Protein AF-A0A4R1I3M3-F1 (afdb_monomer)

Foldseek 3Di:
DVVLVVVLVVVLVVLLVVLCCQLVVQCVVPNPVDPSSVVSVVVSVVVSVVSNVVSVVVSVVVCVCPDPVND

Nearest PDB structures (foldseek):
  3fav-assembly2_D  TM=4.464E-01  e=9.796E+00  Mycobacterium tuberculosis H37Rv

Structure (mmCIF, N/CA/C/O backbone):
data_AF-A0A4R1I3M3-F1
#
_entry.id   AF-A0A4R1I3M3-F1
#
loop_
_atom_site.group_PDB
_atom_site.id
_atom_site.type_symbol
_atom_site.label_atom_id
_atom_site.label_alt_id
_atom_site.label_comp_id
_atom_site.label_asym_id
_atom_site.label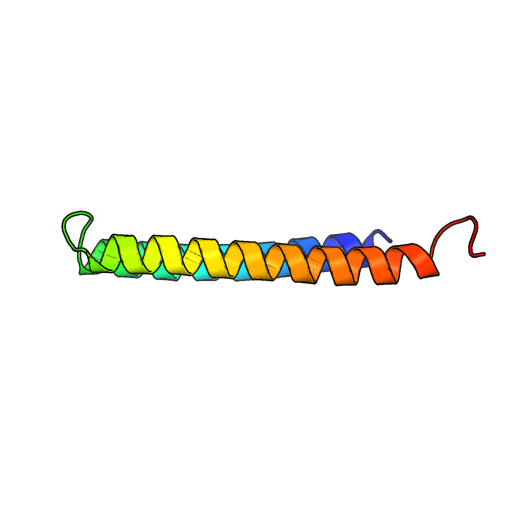_entity_id
_atom_site.label_seq_id
_atom_site.pdbx_PDB_ins_code
_atom_site.Cartn_x
_atom_site.Cartn_y
_atom_site.Cartn_z
_atom_site.occupancy
_atom_site.B_iso_or_equiv
_atom_site.auth_seq_id
_atom_site.auth_comp_id
_atom_site.auth_asym_id
_atom_site.auth_atom_id
_atom_site.pdbx_PDB_model_num
ATOM 1 N N . MET A 1 1 ? 8.134 3.811 -22.041 1.00 62.72 1 MET A N 1
ATOM 2 C CA . MET A 1 1 ? 8.638 4.047 -20.657 1.00 62.72 1 MET A CA 1
ATOM 3 C C . MET A 1 1 ? 7.858 5.077 -19.822 1.00 62.72 1 MET A C 1
ATOM 5 O O . MET A 1 1 ? 7.218 4.657 -18.867 1.00 62.72 1 MET A O 1
ATOM 9 N N . ILE A 1 2 ? 7.875 6.391 -20.121 1.00 70.88 2 ILE A N 1
ATOM 10 C CA . ILE A 1 2 ? 7.198 7.422 -19.279 1.00 70.88 2 ILE A CA 1
ATOM 11 C C . ILE A 1 2 ? 5.687 7.168 -19.133 1.00 70.88 2 ILE A C 1
ATOM 13 O O . ILE A 1 2 ? 5.145 7.299 -18.038 1.00 70.88 2 ILE A O 1
ATOM 17 N N . SER A 1 3 ? 5.025 6.739 -20.213 1.00 81.94 3 SER A N 1
ATOM 18 C CA . SER A 1 3 ? 3.593 6.406 -20.198 1.00 81.94 3 SER A CA 1
ATOM 19 C C . SER A 1 3 ? 3.283 5.208 -19.284 1.00 81.94 3 SER A C 1
ATOM 21 O O . SER A 1 3 ? 2.400 5.296 -18.434 1.00 81.94 3 SER A O 1
ATOM 23 N N . THR A 1 4 ? 4.078 4.132 -19.364 1.00 82.50 4 THR A N 1
ATOM 24 C CA . THR A 1 4 ? 3.974 2.954 -18.483 1.00 82.50 4 THR A CA 1
ATOM 25 C C . THR A 1 4 ? 4.184 3.311 -17.017 1.00 82.50 4 THR A C 1
ATOM 27 O O . THR A 1 4 ? 3.359 2.959 -16.179 1.00 82.50 4 THR A O 1
ATOM 30 N N . THR A 1 5 ?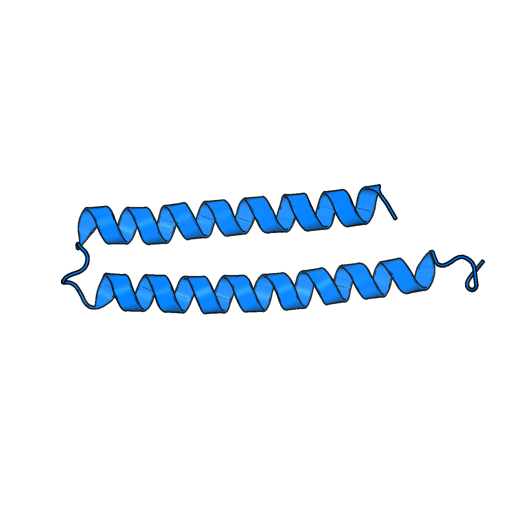 5.257 4.036 -16.688 1.00 86.06 5 THR A N 1
ATOM 31 C CA . THR A 1 5 ? 5.526 4.452 -15.303 1.00 86.06 5 THR A CA 1
ATOM 32 C C . THR A 1 5 ? 4.398 5.337 -14.767 1.00 86.06 5 THR A C 1
ATOM 34 O O . THR A 1 5 ? 3.951 5.147 -13.637 1.00 86.06 5 THR A O 1
ATOM 37 N N . GLY A 1 6 ? 3.878 6.258 -15.585 1.00 89.19 6 GLY A N 1
ATOM 38 C CA . GLY A 1 6 ? 2.735 7.095 -15.221 1.00 89.19 6 GLY A CA 1
ATOM 39 C C . GLY A 1 6 ? 1.454 6.293 -14.979 1.00 89.19 6 GLY A C 1
ATOM 40 O O . GLY A 1 6 ? 0.725 6.574 -14.027 1.00 89.19 6 GLY A O 1
ATOM 41 N N . TRP A 1 7 ? 1.188 5.271 -15.796 1.00 90.56 7 TRP A N 1
ATOM 42 C CA . TRP A 1 7 ? 0.058 4.363 -15.596 1.00 90.56 7 TRP A CA 1
ATOM 43 C C . TRP A 1 7 ? 0.202 3.551 -14.305 1.00 90.56 7 TRP A C 1
ATOM 45 O O . TRP A 1 7 ? -0.732 3.535 -13.505 1.00 90.56 7 TRP A O 1
ATOM 55 N N . VAL A 1 8 ? 1.377 2.963 -14.058 1.00 91.94 8 VAL A N 1
ATOM 56 C CA . VAL A 1 8 ? 1.665 2.197 -12.835 1.00 91.94 8 VAL A CA 1
ATOM 57 C C . VAL A 1 8 ? 1.437 3.050 -11.588 1.00 91.94 8 VAL A C 1
ATOM 59 O O . VAL A 1 8 ? 0.706 2.636 -10.690 1.00 91.94 8 VAL A O 1
ATOM 62 N N . LEU A 1 9 ? 1.993 4.266 -11.557 1.00 92.56 9 LEU A N 1
ATOM 63 C CA . LEU A 1 9 ? 1.830 5.190 -10.432 1.00 92.56 9 LEU A CA 1
ATOM 64 C C . LEU A 1 9 ? 0.372 5.612 -10.233 1.00 92.56 9 LEU A C 1
ATOM 66 O O . LEU A 1 9 ? -0.107 5.671 -9.102 1.00 92.56 9 LEU A O 1
ATOM 70 N N . ARG A 1 10 ? -0.356 5.885 -11.321 1.00 94.44 10 ARG A N 1
ATOM 71 C CA . ARG A 1 10 ? -1.774 6.258 -11.251 1.00 94.44 10 ARG A CA 1
ATOM 72 C C . ARG A 1 10 ? -2.634 5.108 -10.729 1.00 94.44 10 ARG A C 1
ATOM 74 O O . ARG A 1 10 ? -3.550 5.352 -9.947 1.00 94.44 10 ARG A O 1
ATOM 81 N N . THR A 1 11 ? -2.375 3.883 -11.177 1.00 93.94 11 THR A N 1
ATOM 82 C CA . THR A 1 11 ? -3.097 2.691 -10.720 1.00 93.94 11 THR A CA 1
ATOM 83 C C . THR A 1 11 ? -2.811 2.432 -9.249 1.00 93.94 11 THR A C 1
ATOM 85 O O . THR A 1 11 ? -3.758 2.295 -8.480 1.00 93.94 11 THR A O 1
ATOM 88 N N . TRP A 1 12 ? -1.536 2.461 -8.851 1.00 94.88 12 TRP A N 1
ATOM 89 C CA . TRP A 1 12 ? -1.125 2.356 -7.452 1.00 94.88 12 TRP A CA 1
ATOM 90 C C . TRP A 1 12 ? -1.880 3.360 -6.574 1.00 94.88 12 TRP A C 1
ATOM 92 O O . TRP A 1 12 ? -2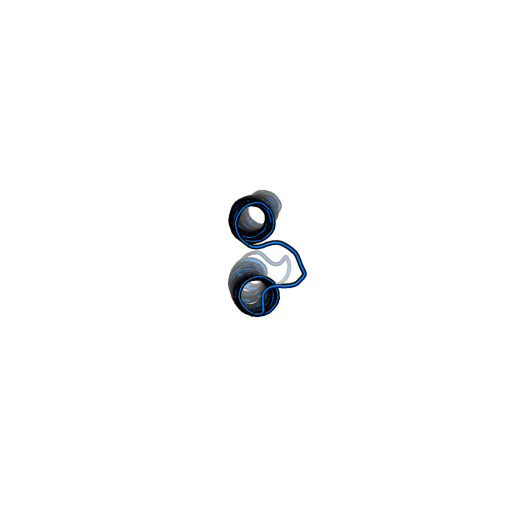.652 2.954 -5.710 1.00 94.88 12 TRP A O 1
ATOM 102 N N . LEU A 1 13 ? -1.785 4.655 -6.895 1.00 96.12 13 LEU A N 1
ATOM 103 C CA . LEU A 1 13 ? -2.398 5.721 -6.103 1.00 96.12 13 LEU A CA 1
ATOM 104 C C . LEU A 1 13 ? -3.917 5.557 -5.937 1.00 96.12 13 LEU A C 1
ATOM 106 O O . LEU A 1 13 ? -4.447 5.805 -4.855 1.00 96.12 13 LEU A O 1
ATOM 110 N N . LYS A 1 14 ? -4.631 5.126 -6.987 1.00 97.12 14 LYS A N 1
ATOM 111 C CA . LYS A 1 14 ? -6.082 4.880 -6.917 1.00 97.12 14 LYS A CA 1
ATOM 112 C C . LYS A 1 14 ? -6.431 3.799 -5.897 1.00 97.12 14 LYS A C 1
ATOM 114 O O . LYS A 1 14 ? -7.365 3.981 -5.119 1.00 97.12 14 LYS A O 1
ATOM 119 N N . PHE A 1 15 ? -5.702 2.686 -5.905 1.00 95.81 15 PHE A N 1
ATOM 120 C CA . PHE A 1 15 ? -5.946 1.593 -4.967 1.00 95.81 15 PHE A CA 1
ATOM 121 C C . PHE A 1 15 ? -5.536 1.968 -3.546 1.00 95.81 15 PHE A C 1
ATOM 123 O O . PHE A 1 15 ? -6.318 1.732 -2.627 1.00 95.81 15 PHE A O 1
ATOM 130 N N . THR A 1 16 ? -4.398 2.641 -3.366 1.00 95.12 16 THR A N 1
ATOM 131 C CA . THR A 1 16 ? -3.984 3.152 -2.054 1.00 95.12 16 THR A CA 1
ATOM 132 C C . THR A 1 16 ? -5.047 4.090 -1.476 1.00 95.12 16 THR A C 1
ATOM 134 O O . THR A 1 16 ? -5.431 3.949 -0.318 1.00 95.12 16 THR A O 1
ATOM 137 N N . MET A 1 17 ? -5.600 5.004 -2.284 1.00 97.56 17 MET A N 1
ATOM 138 C CA . MET A 1 17 ? -6.694 5.884 -1.854 1.00 97.56 17 MET A CA 1
ATOM 139 C C . MET A 1 17 ? -7.948 5.103 -1.444 1.00 97.56 17 MET A C 1
ATOM 141 O O . MET A 1 17 ? -8.542 5.410 -0.412 1.00 97.56 17 MET A O 1
ATOM 145 N N . LEU A 1 18 ? -8.343 4.081 -2.208 1.00 96.81 18 LEU A N 1
ATOM 146 C CA . LEU A 1 18 ? -9.478 3.225 -1.849 1.00 96.81 18 LEU A CA 1
ATOM 147 C C . LEU A 1 18 ? -9.244 2.495 -0.521 1.00 96.81 18 LEU A C 1
ATOM 149 O O . LEU A 1 18 ? -10.139 2.457 0.320 1.00 96.81 18 LEU A O 1
ATOM 153 N N . LEU A 1 19 ? -8.042 1.962 -0.301 1.00 94.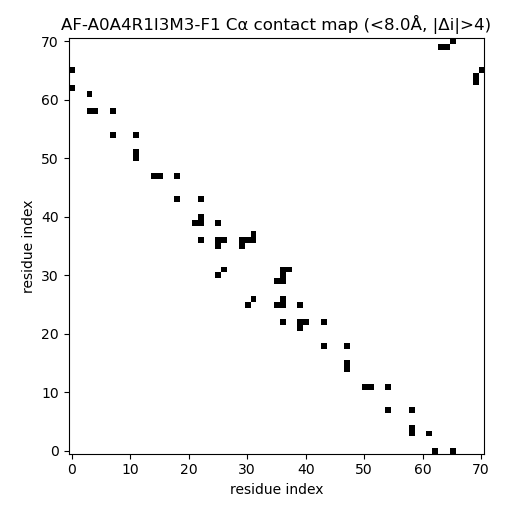94 19 LEU A N 1
ATOM 154 C CA . LEU A 1 19 ? -7.688 1.293 0.951 1.00 94.94 19 LEU A CA 1
ATOM 155 C C . LEU A 1 19 ? -7.697 2.260 2.138 1.00 94.94 19 LEU A C 1
ATOM 157 O O . LEU A 1 19 ? -8.225 1.915 3.194 1.00 94.94 19 LEU A O 1
ATOM 161 N N . VAL A 1 20 ? -7.193 3.484 1.957 1.00 96.19 20 VAL A N 1
ATOM 162 C CA . VAL A 1 20 ? -7.263 4.543 2.975 1.00 96.19 20 VAL A CA 1
ATOM 163 C C . VAL A 1 20 ? -8.714 4.865 3.332 1.00 96.19 20 VAL A C 1
ATOM 165 O O . VAL A 1 20 ? -9.030 4.978 4.514 1.00 96.19 20 VAL A O 1
ATOM 168 N N . LEU A 1 21 ? -9.610 4.964 2.345 1.00 97.12 21 LEU A N 1
ATOM 169 C CA . LEU A 1 21 ? -11.034 5.204 2.595 1.00 97.12 21 LEU A CA 1
ATOM 170 C C . LEU A 1 21 ? -11.689 4.051 3.361 1.00 97.12 21 LEU A C 1
ATOM 172 O O . LEU A 1 21 ? -12.473 4.301 4.273 1.00 97.12 21 LEU A O 1
ATOM 176 N N . VAL A 1 22 ? -11.353 2.802 3.034 1.00 94.31 22 VAL A N 1
ATOM 177 C CA . VAL A 1 22 ? -11.875 1.627 3.748 1.00 94.31 22 VAL A CA 1
ATOM 178 C C . VAL A 1 22 ? -11.384 1.610 5.194 1.00 94.31 22 VAL A C 1
ATOM 180 O O . VAL A 1 22 ? -12.198 1.519 6.110 1.00 94.31 22 VAL A O 1
ATOM 183 N N . VAL A 1 23 ? -10.075 1.745 5.422 1.00 95.62 23 VAL A N 1
ATOM 184 C CA . VAL A 1 23 ? -9.500 1.744 6.777 1.00 95.62 23 VAL A CA 1
ATOM 185 C C . VAL A 1 23 ? -10.020 2.929 7.590 1.00 95.62 23 VAL A C 1
ATOM 187 O O . VAL A 1 23 ? -10.417 2.752 8.740 1.00 95.62 23 VAL A O 1
ATOM 190 N N . GLY A 1 24 ? -10.084 4.120 6.991 1.00 93.94 24 GLY A N 1
ATOM 191 C CA . GLY A 1 24 ? -10.645 5.315 7.618 1.00 93.94 24 GLY A CA 1
ATOM 192 C C . GLY A 1 24 ? -12.131 5.162 7.949 1.00 93.94 24 GLY A C 1
ATOM 193 O O . GLY A 1 24 ? -12.551 5.525 9.043 1.00 93.94 24 GLY A O 1
ATOM 194 N N . GLY A 1 25 ? -12.921 4.561 7.056 1.00 94.81 25 GLY A N 1
ATOM 195 C CA . GLY A 1 25 ? -14.335 4.267 7.294 1.00 94.81 25 GLY A CA 1
ATOM 196 C C . GLY A 1 25 ? -14.546 3.272 8.437 1.00 94.81 25 GLY A C 1
ATOM 197 O O . GLY A 1 25 ? -15.367 3.514 9.321 1.00 94.81 25 GLY A O 1
ATOM 198 N N . VAL A 1 26 ? -13.760 2.190 8.475 1.00 94.06 26 VAL A N 1
ATOM 199 C CA . VAL A 1 26 ? -13.784 1.212 9.579 1.00 94.06 26 VAL A CA 1
ATOM 200 C C . VAL A 1 26 ? -13.374 1.874 10.893 1.00 94.06 26 VAL A C 1
ATOM 202 O O . VAL A 1 26 ? -14.000 1.633 11.925 1.00 94.06 26 VAL A O 1
ATOM 205 N N . TRP A 1 27 ? -12.358 2.737 10.861 1.00 93.94 27 TRP A N 1
ATOM 206 C CA . TRP A 1 27 ? -11.919 3.487 12.031 1.00 93.94 27 TRP A CA 1
ATOM 207 C C . TRP A 1 27 ? -13.004 4.429 12.562 1.00 93.94 27 TRP A C 1
ATOM 209 O O . TRP A 1 27 ? -13.263 4.424 13.762 1.00 93.94 27 TRP A O 1
ATOM 219 N N . LEU A 1 28 ? -13.677 5.189 11.693 1.00 93.88 28 LEU A N 1
ATOM 220 C CA . LEU A 1 28 ? -14.764 6.086 12.098 1.00 93.88 28 L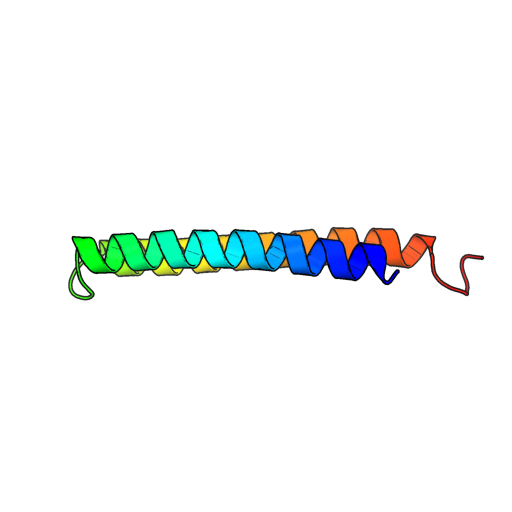EU A CA 1
ATOM 221 C C . LEU A 1 28 ? -15.954 5.329 12.704 1.00 93.88 28 LEU A C 1
ATOM 223 O O . LEU A 1 28 ? -16.607 5.850 13.603 1.00 93.88 28 LEU A O 1
ATOM 227 N N . TRP A 1 29 ? -16.232 4.112 12.228 1.00 92.62 29 TRP A N 1
ATOM 228 C CA . TRP A 1 29 ? -17.380 3.328 12.686 1.00 92.62 29 TRP A CA 1
ATOM 229 C C . TRP A 1 29 ? -17.117 2.554 13.984 1.00 92.62 29 TRP A C 1
ATOM 231 O O . TRP A 1 29 ? -17.983 2.485 14.853 1.00 92.62 29 TRP A O 1
ATOM 241 N N . PHE A 1 30 ? -15.933 1.951 14.120 1.00 88.19 30 PHE A N 1
ATOM 242 C CA . PHE A 1 30 ? -15.616 1.042 15.228 1.00 88.19 30 PHE A CA 1
ATOM 243 C C . PHE A 1 30 ? -14.578 1.592 16.220 1.00 88.19 30 PHE A C 1
ATOM 245 O O . PHE A 1 30 ? -14.449 1.057 17.322 1.00 88.19 30 PHE A O 1
ATOM 252 N N . GLY A 1 31 ? -13.833 2.636 15.852 1.00 85.25 31 GLY A N 1
ATOM 253 C CA . GLY A 1 31 ? -12.730 3.192 16.639 1.00 85.25 31 GLY A CA 1
ATOM 254 C C . GLY A 1 31 ? -11.481 2.300 16.689 1.00 85.25 31 GLY A C 1
ATOM 255 O O . GLY A 1 31 ? -11.480 1.145 16.265 1.00 85.25 31 GLY A O 1
ATOM 256 N N . THR A 1 32 ? -10.389 2.828 17.252 1.00 84.44 32 THR A N 1
ATOM 257 C CA . THR A 1 32 ? -9.118 2.092 17.443 1.00 84.44 32 THR A CA 1
ATOM 258 C C . THR A 1 32 ? -9.184 1.001 18.515 1.00 84.44 32 THR A C 1
ATOM 260 O O . THR A 1 32 ? -8.330 0.116 18.535 1.00 84.44 32 THR A O 1
ATOM 263 N N . GLY A 1 33 ? -10.175 1.059 19.411 1.00 82.31 33 GLY A N 1
ATOM 264 C CA . GLY A 1 33 ? -10.384 0.058 20.463 1.00 82.31 33 GLY A CA 1
ATOM 265 C C . GLY A 1 33 ? -11.002 -1.251 19.961 1.00 82.31 33 GLY A C 1
ATOM 266 O O . GLY A 1 33 ? -11.014 -2.239 20.689 1.00 82.31 33 GLY A O 1
ATOM 267 N N . SER A 1 34 ? -11.505 -1.276 18.725 1.00 83.44 34 SER A N 1
ATOM 268 C CA . SER A 1 34 ? -12.098 -2.463 18.116 1.00 83.44 34 SER A CA 1
ATOM 269 C C . SER A 1 34 ? -11.052 -3.291 17.373 1.00 83.44 34 SER A C 1
ATOM 271 O O . SER A 1 34 ? -10.298 -2.768 16.551 1.00 83.44 34 SER A O 1
ATOM 273 N N . GLY A 1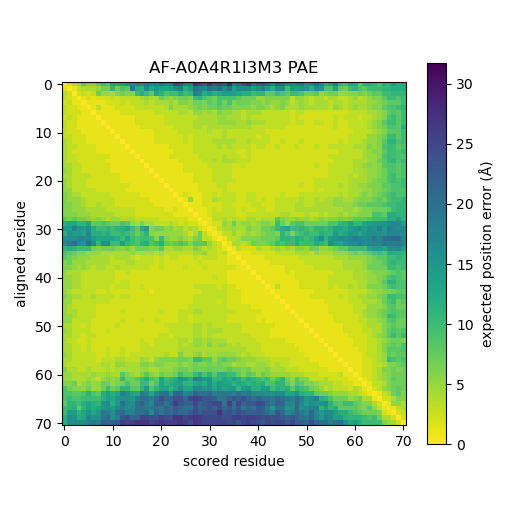 35 ? -11.047 -4.611 17.588 1.00 87.56 35 GLY A N 1
ATOM 274 C CA . GLY A 1 35 ? -10.194 -5.537 16.832 1.00 87.56 35 GLY A CA 1
ATOM 275 C C . GLY A 1 35 ? -10.411 -5.455 15.314 1.00 87.56 35 GLY A C 1
ATOM 276 O O . GLY A 1 35 ? -9.468 -5.639 14.549 1.00 87.56 35 GLY A O 1
ATOM 277 N N . TRP A 1 36 ? -11.619 -5.072 14.880 1.00 88.38 36 TRP A N 1
ATOM 278 C CA . TRP A 1 36 ? -11.969 -4.900 13.468 1.00 88.38 36 TRP A CA 1
ATOM 279 C C . TRP A 1 36 ? -11.144 -3.824 12.758 1.00 88.38 36 TRP A C 1
ATOM 281 O O . TRP A 1 36 ? -10.825 -3.989 11.581 1.00 88.38 36 TRP A O 1
ATOM 291 N N . PHE A 1 37 ? -10.744 -2.759 13.463 1.00 90.19 37 PHE A N 1
ATOM 292 C CA . PHE A 1 37 ? -9.848 -1.744 12.908 1.00 90.19 37 PHE A CA 1
ATOM 293 C C . PHE A 1 37 ? -8.487 -2.349 12.549 1.00 90.19 37 PHE A C 1
ATOM 295 O O . PHE A 1 37 ? -8.007 -2.179 11.429 1.00 90.19 37 PHE A O 1
ATOM 302 N N . TRP A 1 38 ? -7.895 -3.116 13.467 1.00 91.75 38 TRP A N 1
ATOM 303 C CA . TRP A 1 38 ? -6.601 -3.760 13.242 1.00 91.75 38 TRP A CA 1
ATOM 304 C C . TRP A 1 38 ? -6.667 -4.819 12.144 1.00 91.75 38 TRP A C 1
ATOM 306 O O . TRP A 1 38 ? -5.765 -4.888 11.309 1.00 91.75 38 TRP A O 1
ATOM 316 N N . THR A 1 39 ? -7.752 -5.596 12.078 1.00 93.44 39 THR A N 1
ATOM 317 C CA . THR A 1 39 ? -7.976 -6.549 10.983 1.00 93.44 39 THR A CA 1
ATOM 318 C C . THR A 1 39 ? -8.059 -5.843 9.629 1.00 93.44 39 THR A C 1
ATOM 320 O O . THR A 1 39 ? -7.407 -6.275 8.679 1.00 93.44 39 THR A O 1
ATOM 323 N N . ALA A 1 40 ? -8.802 -4.735 9.535 1.00 93.44 40 ALA A N 1
ATOM 324 C CA . ALA A 1 40 ? -8.899 -3.948 8.307 1.00 93.44 40 ALA A CA 1
ATOM 325 C C . ALA A 1 40 ? -7.552 -3.318 7.916 1.00 93.44 40 ALA A C 1
ATOM 327 O O . ALA A 1 40 ? -7.181 -3.356 6.745 1.00 93.44 40 ALA A O 1
ATOM 328 N N . ALA A 1 41 ? -6.793 -2.796 8.884 1.00 94.75 41 ALA A N 1
ATOM 329 C CA . ALA A 1 41 ? -5.476 -2.209 8.647 1.00 94.75 41 ALA A CA 1
ATOM 330 C C . ALA A 1 41 ? -4.458 -3.245 8.133 1.00 94.75 41 ALA A C 1
ATOM 332 O O . ALA A 1 41 ? -3.766 -2.994 7.146 1.00 94.75 41 ALA A O 1
ATOM 333 N N . ILE A 1 42 ? -4.401 -4.431 8.751 1.00 96.75 42 ILE A N 1
ATOM 334 C CA . ILE A 1 42 ? -3.533 -5.530 8.297 1.00 96.75 42 ILE A CA 1
ATOM 335 C C . ILE A 1 42 ? -3.964 -6.008 6.907 1.00 96.75 42 ILE A C 1
ATOM 337 O O . ILE A 1 42 ? -3.121 -6.165 6.023 1.00 96.75 42 ILE A O 1
ATOM 341 N N . GLY A 1 43 ? -5.269 -6.198 6.689 1.00 96.81 43 GLY A N 1
ATOM 342 C CA . GLY A 1 43 ? -5.814 -6.588 5.390 1.00 96.81 43 GLY A CA 1
ATOM 343 C C . GLY A 1 43 ? -5.450 -5.593 4.287 1.00 96.81 43 GLY A C 1
ATOM 344 O O . GLY A 1 43 ? -4.967 -5.997 3.231 1.00 96.81 43 GLY A O 1
ATOM 345 N N . ALA A 1 44 ? -5.588 -4.293 4.556 1.00 95.94 44 ALA A N 1
ATOM 346 C CA . ALA A 1 44 ? -5.179 -3.241 3.635 1.00 95.94 44 ALA A CA 1
ATOM 347 C C . ALA A 1 44 ? -3.675 -3.295 3.327 1.00 95.94 44 ALA A C 1
ATOM 349 O O . ALA A 1 44 ? -3.297 -3.225 2.161 1.00 95.94 44 ALA A O 1
ATOM 350 N N . GLY A 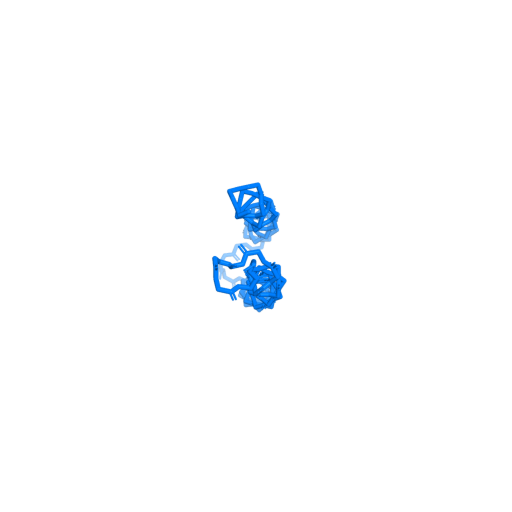1 45 ? -2.821 -3.505 4.334 1.00 97.06 45 GLY A N 1
ATOM 351 C CA . GLY A 1 45 ? -1.377 -3.655 4.129 1.00 97.06 45 GLY A CA 1
ATOM 352 C C . GLY A 1 45 ? -1.006 -4.853 3.246 1.00 97.06 45 GLY A C 1
ATOM 353 O O . GLY A 1 45 ? -0.143 -4.738 2.375 1.00 97.06 45 GLY A O 1
ATOM 354 N N . LEU A 1 46 ? -1.686 -5.993 3.414 1.00 97.94 46 LEU A N 1
ATOM 355 C CA . LEU A 1 46 ? -1.475 -7.175 2.569 1.00 97.94 46 LEU A CA 1
ATOM 356 C C . LEU A 1 46 ? -1.914 -6.934 1.120 1.00 97.94 46 LEU A C 1
ATOM 358 O O . LEU A 1 46 ? -1.208 -7.338 0.193 1.00 97.94 46 LEU A O 1
ATOM 362 N N . ILE A 1 47 ? -3.053 -6.264 0.919 1.00 96.94 47 ILE A N 1
ATOM 363 C CA . ILE A 1 47 ? -3.546 -5.908 -0.419 1.00 96.94 47 ILE A CA 1
ATOM 364 C C . ILE A 1 47 ? -2.575 -4.939 -1.098 1.00 96.94 47 ILE A C 1
ATOM 366 O O . ILE A 1 47 ? -2.184 -5.178 -2.240 1.00 96.94 47 ILE A O 1
ATOM 370 N N . GLU A 1 48 ? -2.139 -3.894 -0.393 1.00 96.06 48 GLU A N 1
ATOM 371 C CA . GLU A 1 48 ? -1.184 -2.905 -0.900 1.00 96.06 48 GLU A CA 1
ATOM 372 C C . GLU A 1 48 ? 0.137 -3.572 -1.316 1.00 96.06 48 GLU A C 1
ATOM 374 O O . GLU A 1 48 ? 0.654 -3.335 -2.411 1.00 96.06 48 GLU A O 1
ATOM 379 N N . TRP A 1 49 ? 0.658 -4.485 -0.490 1.00 96.94 49 TRP A N 1
ATOM 380 C CA . TRP A 1 49 ? 1.867 -5.238 -0.817 1.00 96.94 49 TRP A CA 1
ATOM 381 C C . TRP A 1 49 ? 1.689 -6.103 -2.071 1.00 96.94 49 TRP A C 1
ATOM 383 O O . TRP A 1 49 ? 2.541 -6.084 -2.970 1.00 96.94 49 TRP A O 1
ATOM 393 N N . ALA A 1 50 ? 0.587 -6.850 -2.160 1.00 96.75 50 ALA A N 1
ATOM 394 C CA . ALA A 1 50 ? 0.294 -7.675 -3.325 1.00 96.75 50 ALA A CA 1
ATOM 395 C C . ALA A 1 50 ? 0.179 -6.822 -4.599 1.00 96.75 50 ALA A C 1
ATOM 397 O O . ALA A 1 50 ? 0.755 -7.187 -5.628 1.00 96.75 50 ALA A O 1
ATOM 398 N N . LEU A 1 51 ? -0.490 -5.669 -4.514 1.00 95.38 51 LEU A N 1
ATOM 399 C CA . LEU A 1 51 ? -0.656 -4.724 -5.615 1.00 95.38 51 LEU A CA 1
ATOM 400 C C . LEU A 1 51 ? 0.696 -4.203 -6.119 1.00 95.38 51 LEU A C 1
ATOM 402 O O . LEU A 1 51 ? 0.989 -4.316 -7.310 1.00 95.38 51 LEU A O 1
ATOM 406 N N . ILE A 1 52 ? 1.554 -3.706 -5.220 1.00 95.12 52 ILE A N 1
ATOM 407 C CA . ILE A 1 52 ? 2.899 -3.220 -5.565 1.00 95.12 52 ILE A CA 1
ATOM 408 C C . ILE A 1 52 ? 3.702 -4.328 -6.250 1.00 95.12 52 ILE A C 1
ATOM 410 O O . ILE A 1 52 ? 4.342 -4.096 -7.277 1.00 95.12 52 ILE A O 1
ATOM 414 N N . ARG A 1 53 ? 3.643 -5.557 -5.726 1.00 95.88 53 ARG A N 1
ATOM 415 C CA . ARG A 1 53 ? 4.382 -6.687 -6.298 1.00 95.88 53 ARG A CA 1
ATOM 416 C C . ARG A 1 53 ? 3.954 -6.992 -7.734 1.00 95.88 53 ARG A C 1
ATOM 418 O O . ARG A 1 53 ? 4.818 -7.306 -8.553 1.00 95.88 53 ARG A O 1
ATOM 425 N N . GLN A 1 54 ? 2.660 -6.917 -8.045 1.00 94.44 54 GLN A N 1
ATOM 426 C CA . GLN A 1 54 ? 2.172 -7.143 -9.409 1.00 94.44 54 GLN A CA 1
ATOM 427 C C . GLN A 1 54 ? 2.514 -5.977 -10.337 1.00 94.44 54 GLN A C 1
ATOM 429 O O . GLN A 1 54 ? 3.057 -6.203 -11.415 1.00 94.44 54 GLN A O 1
ATOM 434 N N . LEU A 1 55 ? 2.319 -4.738 -9.885 1.00 93.38 55 LEU A N 1
ATOM 435 C CA . LEU A 1 55 ? 2.655 -3.547 -10.666 1.00 93.38 55 LEU A CA 1
ATOM 436 C C . LEU A 1 55 ? 4.141 -3.491 -11.038 1.00 93.38 55 LEU A C 1
ATOM 438 O O . LEU A 1 55 ? 4.485 -3.179 -12.176 1.00 93.38 55 LEU A O 1
ATOM 442 N N . VAL A 1 56 ? 5.035 -3.858 -10.115 1.00 92.25 56 VAL A N 1
ATOM 443 C CA . VAL A 1 56 ? 6.477 -3.946 -10.391 1.00 92.25 56 VAL A CA 1
ATOM 444 C C . VAL A 1 56 ? 6.787 -5.037 -11.418 1.00 92.25 56 VAL A C 1
ATOM 446 O O . VAL A 1 56 ? 7.655 -4.839 -12.268 1.00 92.25 56 VAL A O 1
ATOM 449 N N . ARG A 1 57 ? 6.092 -6.181 -11.377 1.00 91.00 57 ARG A N 1
ATOM 450 C CA . ARG A 1 57 ? 6.273 -7.256 -12.368 1.00 91.00 57 ARG A CA 1
ATOM 451 C C . ARG A 1 57 ? 5.853 -6.808 -13.761 1.00 91.00 57 ARG A C 1
ATOM 453 O O . ARG A 1 57 ? 6.613 -7.015 -14.703 1.00 91.00 57 ARG A O 1
ATOM 460 N N . GLU A 1 58 ? 4.688 -6.182 -13.881 1.00 88.75 58 GLU A N 1
ATOM 461 C CA . GLU A 1 58 ? 4.183 -5.655 -15.152 1.00 88.75 58 GLU A CA 1
ATOM 462 C C . GLU A 1 58 ? 5.094 -4.556 -15.698 1.00 88.75 58 GLU A C 1
ATOM 464 O O . GLU A 1 58 ? 5.475 -4.585 -16.870 1.00 88.75 58 GLU A O 1
ATOM 469 N N . TRP A 1 59 ? 5.529 -3.642 -14.828 1.00 88.69 59 TRP A N 1
ATOM 470 C CA . TRP A 1 59 ? 6.481 -2.598 -15.182 1.00 88.69 59 TRP A CA 1
ATOM 471 C C . TRP A 1 59 ? 7.804 -3.182 -15.682 1.00 88.69 59 TRP A C 1
ATOM 473 O O . TRP A 1 59 ? 8.291 -2.792 -16.739 1.00 88.69 59 TRP A O 1
ATOM 483 N N . ALA A 1 60 ? 8.370 -4.153 -14.960 1.00 86.62 60 ALA A N 1
ATOM 484 C CA . ALA A 1 60 ? 9.630 -4.787 -15.328 1.00 86.62 60 ALA A CA 1
ATOM 485 C C . ALA A 1 60 ? 9.515 -5.605 -16.622 1.00 86.62 60 ALA A C 1
ATOM 487 O O . ALA A 1 60 ? 10.478 -5.669 -17.386 1.00 86.62 60 ALA A O 1
ATOM 488 N N . TRP A 1 61 ? 8.367 -6.239 -16.877 1.00 84.94 61 TRP A N 1
ATOM 489 C CA . TRP A 1 61 ? 8.122 -6.964 -18.123 1.00 84.94 61 TRP A CA 1
ATOM 490 C C . TRP A 1 61 ? 8.087 -6.010 -19.321 1.00 84.94 61 TRP A C 1
ATOM 492 O O . TRP A 1 61 ? 8.815 -6.227 -20.288 1.00 84.94 61 TRP A O 1
ATOM 502 N N . GLN A 1 62 ? 7.340 -4.907 -19.222 1.00 81.50 62 GLN A N 1
ATOM 503 C CA . GLN A 1 62 ? 7.303 -3.887 -20.276 1.00 81.50 62 GLN A CA 1
ATOM 504 C C . GLN A 1 62 ? 8.655 -3.185 -20.448 1.00 81.50 62 GLN A C 1
ATOM 506 O O . GLN A 1 62 ? 9.087 -2.943 -21.573 1.00 81.50 62 GLN A O 1
ATOM 511 N N . ALA A 1 63 ? 9.366 -2.910 -19.351 1.00 78.00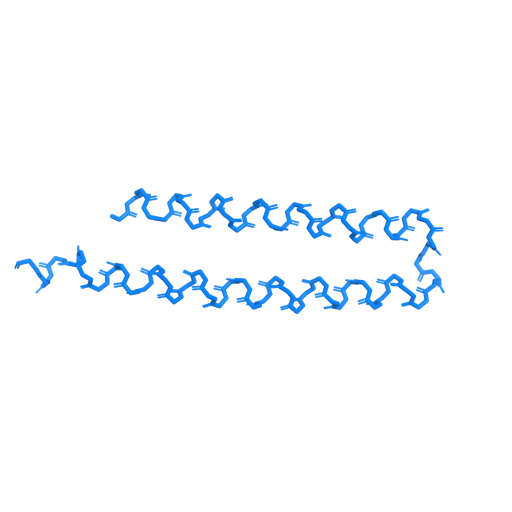 63 ALA A N 1
ATOM 512 C CA . ALA A 1 63 ? 10.687 -2.301 -19.406 1.00 78.00 63 ALA A CA 1
ATOM 513 C C . ALA A 1 63 ? 11.677 -3.168 -20.200 1.00 78.00 63 ALA A C 1
ATOM 515 O O . ALA A 1 63 ? 12.418 -2.625 -21.009 1.00 78.00 63 ALA A O 1
ATOM 516 N N . ARG A 1 64 ? 11.663 -4.502 -20.052 1.00 74.62 64 ARG A N 1
ATOM 517 C CA . ARG A 1 64 ? 12.562 -5.389 -20.819 1.00 74.62 64 ARG A CA 1
ATOM 518 C C . ARG A 1 64 ? 12.360 -5.303 -22.333 1.00 74.62 64 ARG A C 1
ATOM 520 O O . ARG A 1 64 ? 13.341 -5.419 -23.057 1.00 74.62 64 ARG A O 1
ATOM 527 N N . GLY A 1 65 ? 11.125 -5.111 -22.799 1.00 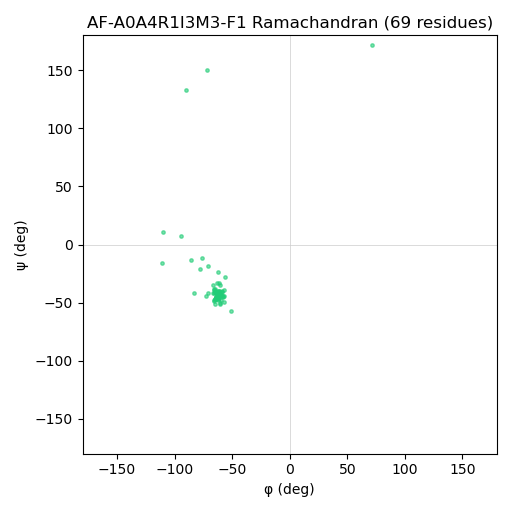70.50 65 GLY A N 1
ATOM 528 C CA . GLY A 1 65 ? 10.812 -5.017 -24.230 1.00 70.50 65 GLY A CA 1
ATOM 529 C C . GLY A 1 65 ? 11.151 -3.664 -24.864 1.00 70.50 65 GLY A C 1
ATOM 530 O O . GLY A 1 65 ? 11.326 -3.590 -26.072 1.00 70.50 65 GLY A O 1
ATOM 531 N N . GLU A 1 66 ? 11.269 -2.602 -24.064 1.00 71.25 66 GLU A N 1
ATOM 532 C CA . GLU A 1 66 ? 11.537 -1.235 -24.545 1.00 71.25 66 GLU A CA 1
ATOM 533 C C . GLU A 1 66 ? 12.943 -0.717 -24.187 1.00 71.25 66 GLU A C 1
ATOM 535 O O . GLU A 1 66 ? 13.221 0.478 -24.319 1.00 71.25 66 GLU A O 1
ATOM 540 N N . TRP A 1 67 ? 13.840 -1.576 -23.690 1.00 65.88 67 TRP A N 1
ATOM 541 C CA . TRP A 1 67 ? 15.197 -1.160 -23.329 1.00 65.88 67 TRP A CA 1
ATOM 542 C C . TRP A 1 67 ? 16.060 -0.862 -24.554 1.00 65.88 67 TRP A C 1
ATOM 544 O O . TRP A 1 67 ? 15.929 -1.475 -25.607 1.00 65.88 67 TRP A O 1
ATOM 554 N N . TRP A 1 68 ? 17.009 0.056 -24.383 1.00 61.88 68 TRP A N 1
ATOM 555 C CA . TRP A 1 68 ? 17.909 0.505 -25.446 1.00 61.88 68 TRP A CA 1
ATOM 556 C C . TRP A 1 68 ? 18.819 -0.595 -26.013 1.00 61.88 68 TRP A C 1
ATOM 558 O O . TRP A 1 68 ? 19.250 -0.476 -27.151 1.00 61.88 68 TRP A O 1
ATOM 568 N N . TRP A 1 69 ? 19.088 -1.660 -25.248 1.00 64.19 69 TRP A N 1
ATOM 569 C CA . TRP A 1 69 ? 19.800 -2.856 -25.727 1.00 64.19 69 TRP A CA 1
ATOM 570 C C . TRP A 1 69 ? 18.890 -3.895 -26.399 1.00 64.19 69 TRP A C 1
ATOM 572 O O . TRP A 1 69 ? 19.389 -4.851 -26.980 1.00 64.19 69 TRP A O 1
ATOM 582 N N . ALA A 1 70 ? 17.568 -3.765 -26.256 1.00 61.66 70 ALA A N 1
ATOM 583 C CA . ALA A 1 70 ? 16.576 -4.634 -26.890 1.00 61.66 70 ALA A CA 1
ATOM 584 C C . ALA A 1 70 ? 16.059 -4.044 -28.218 1.00 61.66 70 ALA A C 1
ATOM 586 O O . ALA A 1 70 ? 15.109 -4.577 -28.791 1.00 61.66 70 ALA A O 1
ATOM 587 N N . ARG A 1 71 ? 16.664 -2.938 -28.677 1.00 51.84 71 ARG A N 1
ATOM 588 C CA . ARG A 1 71 ? 16.337 -2.238 -29.918 1.00 51.84 71 ARG A CA 1
ATOM 589 C C . ARG A 1 71 ? 17.304 -2.595 -31.036 1.00 51.84 71 ARG A C 1
ATOM 591 O O . ARG A 1 71 ? 18.518 -2.659 -30.750 1.00 51.84 71 ARG A O 1
#

Solvent-accessible surface area (backbone atoms only — not comparable to full-atom values): 3941 Å² total; per-residue (Å²): 108,73,67,58,55,51,49,49,52,53,54,50,52,53,51,52,51,51,43,50,51,52,38,51,50,43,31,75,74,58,32,86,90,30,70,66,30,56,52,44,47,53,51,42,52,52,50,52,52,52,49,52,56,49,49,51,51,55,49,53,55,55,46,60,68,69,32,83,87,62,105

Organism: Pseudonocardia endophytica (NCBI:txid401976)

Mean predicted aligned error: 5.65 Å

Secondary structure (DSSP, 8-state):
-HHHHHHHHHHHHHHHHHHHHHHHHHHHHH-TTSHHHHHHHHHHHHHHHHHHHHHHHHHHHHHHHS-TT--

Sequence (71 aa):
MISTTGWVLRTWLKFTMLLVLVVGGVWLWFGTGSGWFWTAAIGAGLIEWALIRQLVREWAWQARGEWWWAR

pLDDT: mean 88.36, std 10.56, range [51.84, 97.94]

Radius of gyration: 16.73 Å; Cα contacts (8 Å, |Δi|>4): 33; chains: 1; bounding box: 37×15×50 Å